Protein AF-A0A9D1HUZ3-F1 (afdb_monomer)

Radius of gyration: 14.24 Å; Cα contacts (8 Å, |Δi|>4): 263; chains: 1; bounding box: 38×31×37 Å

Structure (mmCIF, N/CA/C/O backbone):
data_AF-A0A9D1HUZ3-F1
#
_entry.id   AF-A0A9D1HUZ3-F1
#
loop_
_atom_site.group_PDB
_atom_site.id
_atom_site.type_symbol
_atom_site.label_atom_id
_atom_site.label_alt_id
_atom_site.label_comp_id
_atom_site.label_asym_id
_atom_site.label_entity_id
_atom_site.label_seq_id
_atom_site.pdbx_PDB_ins_code
_atom_site.Cartn_x
_atom_site.Cartn_y
_atom_site.Cartn_z
_atom_site.occupancy
_atom_site.B_iso_or_equiv
_atom_site.auth_seq_id
_atom_site.auth_comp_id
_atom_site.auth_asym_id
_atom_site.auth_atom_id
_atom_site.pdbx_PDB_model_num
ATOM 1 N N . MET A 1 1 ? -4.820 3.908 4.339 1.00 97.81 1 MET A N 1
ATOM 2 C CA . MET A 1 1 ? -3.603 4.276 3.585 1.00 97.81 1 MET A CA 1
ATOM 3 C C . MET A 1 1 ? -2.721 3.051 3.387 1.00 97.81 1 MET A C 1
ATOM 5 O O . MET A 1 1 ? -2.415 2.375 4.358 1.00 97.81 1 MET A O 1
ATOM 9 N N . PHE A 1 2 ? -2.305 2.769 2.152 1.00 98.69 2 PHE A N 1
ATOM 10 C CA . PHE A 1 2 ? -1.364 1.687 1.837 1.00 98.69 2 PHE A CA 1
ATOM 11 C C . PHE A 1 2 ? 0.078 2.194 1.833 1.00 98.69 2 PHE A C 1
ATOM 13 O O . PHE A 1 2 ? 0.368 3.243 1.262 1.00 98.69 2 PHE A O 1
ATOM 20 N N . VAL A 1 3 ? 1.010 1.452 2.421 1.00 98.56 3 VAL A N 1
ATOM 21 C CA . VAL A 1 3 ? 2.389 1.918 2.592 1.00 98.56 3 VAL A CA 1
ATOM 22 C C . VAL A 1 3 ? 3.374 0.832 2.177 1.00 98.56 3 VAL A C 1
ATOM 24 O O . VAL A 1 3 ? 3.267 -0.316 2.596 1.00 98.56 3 VAL A O 1
ATOM 27 N N . CYS A 1 4 ? 4.349 1.202 1.348 1.00 97.94 4 CYS A N 1
ATOM 28 C CA . CYS A 1 4 ? 5.507 0.358 1.059 1.00 97.94 4 CYS A CA 1
ATOM 29 C C . CYS A 1 4 ? 6.789 1.190 1.057 1.00 97.94 4 CYS A C 1
ATOM 31 O O . CYS A 1 4 ? 6.743 2.398 1.270 1.00 97.94 4 CYS A O 1
ATOM 33 N N . PHE A 1 5 ? 7.937 0.565 0.803 1.00 97.00 5 PHE A N 1
ATOM 34 C CA . PHE A 1 5 ? 9.218 1.271 0.814 1.00 97.00 5 PHE A CA 1
ATOM 35 C C . PHE A 1 5 ? 9.277 2.431 -0.198 1.00 97.00 5 PHE A C 1
ATOM 37 O O . PHE A 1 5 ? 9.568 3.570 0.169 1.00 97.00 5 PHE A O 1
ATOM 44 N N . GLY A 1 6 ? 8.973 2.136 -1.469 1.00 95.94 6 GLY A N 1
ATOM 45 C CA . GLY A 1 6 ? 9.195 3.049 -2.595 1.00 95.94 6 GLY A CA 1
ATOM 46 C C . GLY A 1 6 ? 7.989 3.860 -3.068 1.00 95.94 6 GLY A C 1
ATOM 47 O O . GLY A 1 6 ? 8.157 4.848 -3.769 1.00 95.94 6 GLY A O 1
ATOM 48 N N . ASN A 1 7 ? 6.768 3.426 -2.746 1.00 97.94 7 ASN A N 1
ATOM 49 C CA . ASN A 1 7 ? 5.518 3.963 -3.306 1.00 97.94 7 ASN A CA 1
ATOM 50 C C . ASN A 1 7 ? 5.470 4.061 -4.843 1.00 97.94 7 ASN A C 1
ATOM 52 O O . ASN A 1 7 ? 4.817 4.941 -5.405 1.00 97.94 7 ASN A O 1
ATOM 56 N N . ILE A 1 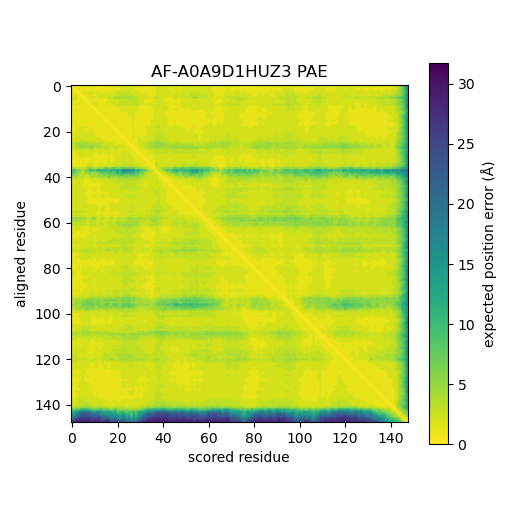8 ? 6.124 3.108 -5.512 1.00 97.12 8 ILE A N 1
ATOM 57 C CA . ILE A 1 8 ? 6.111 2.961 -6.976 1.00 97.12 8 ILE A CA 1
ATOM 58 C C . ILE A 1 8 ? 5.612 1.586 -7.442 1.00 97.12 8 ILE A C 1
ATOM 60 O O . ILE A 1 8 ? 5.084 1.493 -8.544 1.00 97.12 8 ILE A O 1
ATOM 64 N N . CYS A 1 9 ? 5.729 0.544 -6.606 1.00 97.00 9 CYS A N 1
ATOM 65 C CA . CYS A 1 9 ? 5.331 -0.826 -6.944 1.00 97.00 9 CYS A CA 1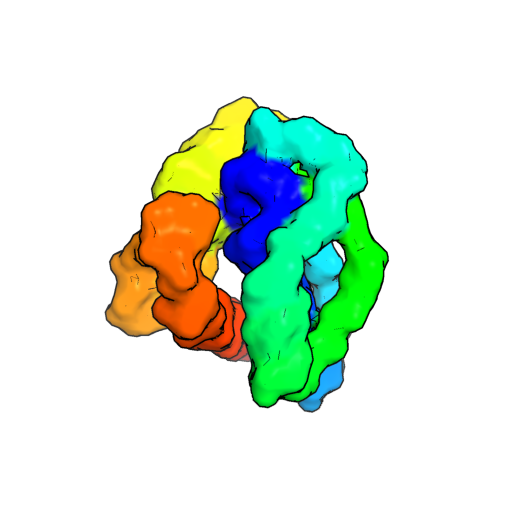
ATOM 66 C C . CYS A 1 9 ? 4.071 -1.270 -6.175 1.00 97.00 9 CYS A C 1
ATOM 68 O O . CYS A 1 9 ? 2.946 -1.095 -6.635 1.00 97.00 9 CYS A O 1
ATOM 70 N N . ARG A 1 10 ? 4.267 -1.800 -4.958 1.00 98.31 10 ARG A N 1
ATOM 71 C CA . ARG A 1 10 ? 3.227 -2.478 -4.164 1.00 98.31 10 ARG A CA 1
ATOM 72 C C . ARG A 1 10 ? 2.112 -1.558 -3.660 1.00 98.31 10 ARG A C 1
ATOM 74 O O . ARG A 1 10 ? 0.942 -1.839 -3.888 1.00 98.31 10 ARG A O 1
ATOM 81 N N . SER A 1 11 ? 2.444 -0.449 -2.990 1.00 98.12 11 SER A N 1
ATOM 82 C CA . SER A 1 11 ? 1.415 0.434 -2.415 1.00 98.12 11 SER A CA 1
ATOM 83 C C . SER A 1 11 ? 0.560 1.188 -3.439 1.00 98.12 11 SER A C 1
ATOM 85 O O . SER A 1 11 ? -0.643 1.280 -3.199 1.00 98.12 11 SER A O 1
ATOM 87 N N . PRO A 1 12 ? 1.081 1.629 -4.603 1.00 98.19 12 PRO A N 1
ATOM 88 C CA . PRO A 1 12 ? 0.229 2.116 -5.687 1.00 98.19 12 PRO A CA 1
ATOM 89 C C . PRO A 1 12 ? -0.670 1.027 -6.272 1.00 98.19 12 PRO A C 1
ATOM 91 O O . PRO A 1 12 ? -1.846 1.284 -6.501 1.00 98.19 12 PRO A O 1
ATOM 94 N N . MET A 1 13 ? -0.147 -0.191 -6.474 1.00 98.62 13 MET A N 1
ATOM 95 C CA . MET A 1 13 ? -0.954 -1.319 -6.951 1.00 98.62 13 MET A CA 1
ATOM 96 C C . MET A 1 13 ? -2.141 -1.571 -6.014 1.00 98.62 13 MET A C 1
ATOM 98 O O . MET A 1 13 ? -3.280 -1.607 -6.470 1.00 98.62 13 MET A O 1
ATOM 102 N N . ALA A 1 14 ? -1.889 -1.649 -4.704 1.00 98.69 14 ALA A N 1
ATOM 103 C CA . ALA A 1 14 ? -2.939 -1.819 -3.702 1.00 98.69 14 ALA A CA 1
ATOM 104 C C . ALA A 1 14 ? -3.932 -0.650 -3.675 1.00 98.69 14 ALA A C 1
ATOM 106 O O . ALA A 1 14 ? -5.133 -0.878 -3.571 1.00 98.69 14 ALA A O 1
ATOM 107 N N . GLU A 1 15 ? -3.466 0.595 -3.820 1.00 98.56 15 GLU A N 1
ATOM 108 C CA . GLU A 1 15 ? -4.351 1.760 -3.918 1.00 98.56 15 GLU A CA 1
ATOM 109 C C . GLU A 1 15 ? -5.333 1.631 -5.088 1.00 98.56 15 GLU A C 1
ATOM 111 O O . GLU A 1 15 ? -6.536 1.790 -4.880 1.00 98.56 15 GLU A O 1
ATOM 116 N N . PHE A 1 16 ? -4.847 1.344 -6.298 1.00 98.50 16 PHE A N 1
ATOM 117 C CA . PHE A 1 16 ? -5.705 1.258 -7.483 1.00 98.50 16 PHE A CA 1
ATOM 118 C C . PHE A 1 16 ? -6.668 0.072 -7.413 1.00 98.50 16 PHE A C 1
ATOM 120 O O . PHE A 1 16 ? -7.866 0.243 -7.645 1.00 98.50 16 PHE A O 1
ATOM 127 N N . VAL A 1 17 ? -6.166 -1.106 -7.031 1.00 98.62 17 VAL A N 1
ATOM 128 C CA . VAL A 1 17 ? -6.983 -2.317 -6.870 1.00 98.62 17 VAL A CA 1
ATOM 129 C C . VAL A 1 17 ? -8.086 -2.083 -5.842 1.00 98.62 17 VAL A C 1
ATOM 131 O O . VAL A 1 17 ? -9.261 -2.312 -6.127 1.00 98.62 17 VAL A O 1
ATOM 134 N N . PHE A 1 18 ? -7.737 -1.560 -4.665 1.00 98.50 18 PHE A N 1
ATOM 135 C CA . PHE A 1 18 ? -8.711 -1.337 -3.606 1.00 98.50 18 PHE A CA 1
ATOM 136 C C . PHE A 1 18 ? -9.734 -0.256 -3.976 1.00 98.50 18 PHE A C 1
ATOM 138 O O . PHE A 1 18 ? -10.919 -0.430 -3.700 1.00 98.50 18 PHE A O 1
ATOM 145 N N . LYS A 1 19 ? -9.313 0.836 -4.634 1.00 97.88 19 LYS A N 1
ATOM 146 C CA . LYS A 1 19 ? -10.231 1.879 -5.128 1.00 97.88 19 LYS A CA 1
ATOM 147 C C . LYS A 1 19 ? -11.276 1.308 -6.071 1.00 97.88 19 LYS A C 1
ATOM 149 O O . LYS A 1 19 ? -12.458 1.603 -5.913 1.00 97.88 19 LYS A O 1
ATOM 154 N N . GLU A 1 20 ? -10.857 0.484 -7.026 1.00 97.94 20 GLU A N 1
ATOM 155 C CA . GLU A 1 20 ? -11.789 -0.120 -7.975 1.00 97.94 20 GLU A CA 1
ATOM 156 C C . GLU A 1 20 ? -12.735 -1.112 -7.286 1.00 97.94 20 GLU A C 1
ATOM 158 O O . GLU A 1 20 ? -13.938 -1.094 -7.552 1.00 97.94 20 GLU A O 1
ATOM 163 N N . MET A 1 21 ? -12.234 -1.927 -6.352 1.00 97.88 21 MET A N 1
ATOM 164 C CA . MET A 1 21 ? -13.078 -2.837 -5.571 1.00 97.88 21 MET A CA 1
ATOM 165 C C . MET A 1 21 ? -14.107 -2.080 -4.717 1.00 97.88 21 MET A C 1
ATOM 167 O O . MET A 1 21 ? -15.294 -2.403 -4.763 1.00 97.88 21 MET A O 1
ATOM 171 N N . ALA A 1 22 ? -13.684 -1.044 -3.986 1.00 97.25 22 ALA A N 1
ATOM 172 C CA . ALA A 1 22 ? -14.569 -0.220 -3.164 1.00 97.25 22 ALA A CA 1
ATOM 173 C C . ALA A 1 22 ? -15.626 0.499 -4.017 1.00 97.25 22 ALA A C 1
ATOM 175 O O . ALA A 1 22 ? -16.808 0.486 -3.676 1.00 97.25 22 ALA A O 1
ATOM 176 N N . ARG A 1 23 ? -15.228 1.042 -5.179 1.00 96.44 23 ARG A N 1
ATOM 177 C CA . ARG A 1 23 ? -16.145 1.663 -6.144 1.00 96.44 23 ARG A CA 1
ATOM 178 C C . ARG A 1 23 ? -17.201 0.673 -6.637 1.00 96.44 23 ARG A C 1
ATOM 180 O O . ARG A 1 23 ? -18.380 1.016 -6.657 1.00 96.44 23 ARG A O 1
ATOM 187 N N . ARG A 1 24 ? -16.805 -0.547 -7.019 1.00 96.06 24 ARG A N 1
ATOM 188 C CA . ARG A 1 24 ? -17.738 -1.606 -7.457 1.00 96.06 24 ARG A CA 1
ATOM 189 C C . ARG A 1 24 ? -18.686 -2.049 -6.347 1.00 96.06 24 ARG A C 1
ATOM 191 O O . ARG A 1 24 ? -19.831 -2.372 -6.636 1.00 96.06 24 ARG A O 1
ATOM 198 N N . ALA A 1 25 ? -18.221 -2.043 -5.101 1.00 95.81 25 ALA A N 1
ATOM 199 C CA . ALA A 1 25 ? -19.036 -2.357 -3.932 1.00 95.81 25 ALA A CA 1
ATOM 200 C C . ALA A 1 25 ? -19.946 -1.195 -3.486 1.00 95.81 25 ALA A C 1
ATOM 202 O O . ALA A 1 25 ? -20.727 -1.369 -2.557 1.00 95.81 25 ALA A O 1
ATOM 203 N N . GLY A 1 26 ? -19.839 -0.009 -4.101 1.00 95.81 26 GLY A N 1
ATOM 204 C CA . GLY A 1 26 ? -20.562 1.186 -3.659 1.00 95.81 26 GLY A CA 1
ATOM 205 C C . GLY A 1 26 ? -20.129 1.686 -2.275 1.00 95.81 26 GLY A C 1
ATOM 206 O O . GLY A 1 26 ? -20.881 2.410 -1.629 1.00 95.81 26 GLY A O 1
ATOM 207 N N . ALA A 1 27 ? -18.936 1.302 -1.811 1.00 94.12 27 ALA A N 1
ATOM 208 C CA . ALA A 1 27 ? -18.423 1.646 -0.491 1.00 94.12 27 ALA A CA 1
ATOM 209 C C . ALA A 1 27 ? -17.634 2.971 -0.555 1.00 94.12 27 ALA A C 1
ATOM 211 O O . ALA A 1 27 ? -16.599 3.028 -1.231 1.00 94.12 27 ALA A O 1
ATOM 212 N N . PRO A 1 28 ? -18.069 4.041 0.140 1.00 93.69 28 PRO A N 1
ATOM 213 C CA . PRO A 1 28 ? -17.409 5.345 0.105 1.00 93.69 28 PRO A CA 1
ATOM 214 C C . PRO A 1 28 ? -16.152 5.354 0.992 1.00 93.69 28 PRO A C 1
ATOM 216 O O . PRO A 1 28 ? -16.136 5.935 2.073 1.00 93.69 28 PRO A O 1
ATOM 219 N N . ILE A 1 29 ? -15.086 4.687 0.543 1.00 95.81 29 ILE A N 1
ATOM 220 C CA . ILE A 1 29 ? -13.824 4.569 1.284 1.00 95.81 29 ILE A CA 1
ATOM 221 C C . ILE A 1 29 ? -12.759 5.466 0.649 1.00 95.81 29 ILE A C 1
ATOM 223 O O . ILE A 1 29 ? -12.449 5.347 -0.538 1.00 95.81 29 ILE A O 1
ATOM 227 N N . ALA A 1 30 ? -12.158 6.344 1.454 1.00 96.12 30 ALA A N 1
ATOM 228 C CA . ALA A 1 30 ? -11.019 7.154 1.040 1.00 96.12 30 ALA A CA 1
ATOM 229 C C . ALA A 1 30 ? -9.728 6.321 1.051 1.00 96.12 30 ALA A C 1
ATOM 231 O O . ALA A 1 30 ? -9.378 5.680 2.042 1.00 96.12 30 ALA A O 1
ATOM 232 N N . VAL A 1 31 ? -8.991 6.340 -0.062 1.00 97.25 31 VAL A N 1
ATOM 233 C CA . VAL A 1 31 ? -7.804 5.497 -0.253 1.00 97.25 31 VAL A CA 1
ATOM 234 C C . VAL A 1 31 ? -6.656 6.331 -0.809 1.00 97.25 31 VAL A C 1
ATOM 236 O O . VAL A 1 31 ? -6.819 7.081 -1.772 1.00 97.25 31 VAL A O 1
ATOM 239 N N . ALA A 1 32 ? -5.479 6.156 -0.221 1.00 97.81 32 ALA A N 1
ATOM 240 C CA . ALA A 1 32 ? -4.226 6.767 -0.644 1.00 97.81 32 ALA A CA 1
ATOM 241 C C . ALA A 1 32 ? -3.065 5.806 -0.368 1.00 97.81 32 ALA A C 1
ATOM 243 O O . ALA A 1 32 ? -3.204 4.881 0.444 1.00 97.81 32 ALA A O 1
ATOM 244 N N . SER A 1 33 ? -1.918 6.054 -1.000 1.00 98.12 33 SER A N 1
ATOM 245 C CA . SER A 1 33 ? -0.675 5.332 -0.735 1.00 98.12 33 SER A CA 1
ATOM 246 C C . SER A 1 33 ? 0.535 6.244 -0.542 1.00 98.12 33 SER A C 1
ATOM 248 O O . SER A 1 33 ? 0.580 7.336 -1.108 1.00 98.12 33 SER A O 1
ATOM 250 N N . ALA A 1 34 ? 1.514 5.776 0.238 1.00 98.31 34 ALA A N 1
ATOM 251 C CA . ALA A 1 34 ? 2.735 6.514 0.569 1.00 98.31 34 ALA A CA 1
ATOM 252 C C . ALA A 1 34 ? 3.980 5.606 0.686 1.00 98.31 34 ALA A C 1
ATOM 254 O O . ALA A 1 34 ? 3.881 4.370 0.691 1.00 98.31 34 ALA A O 1
ATOM 255 N N . ALA A 1 35 ? 5.156 6.239 0.723 1.00 97.75 35 ALA A N 1
ATOM 256 C CA . ALA A 1 35 ? 6.481 5.641 0.871 1.00 97.75 35 ALA A CA 1
ATOM 257 C C . ALA A 1 35 ? 7.002 5.819 2.297 1.00 97.75 35 ALA A C 1
ATOM 259 O O . ALA A 1 35 ? 6.763 6.852 2.918 1.00 97.75 35 ALA A O 1
ATOM 260 N N . THR A 1 36 ? 7.790 4.867 2.793 1.00 96.75 36 THR A N 1
ATOM 261 C CA . THR A 1 36 ? 8.475 5.030 4.085 1.00 96.75 36 THR A CA 1
ATOM 262 C C . THR A 1 36 ? 9.817 5.751 3.972 1.00 96.75 36 THR A C 1
ATOM 264 O O . THR A 1 36 ? 10.253 6.330 4.961 1.00 96.75 36 THR A O 1
ATOM 267 N N . ALA A 1 37 ? 10.514 5.679 2.827 1.00 88.94 37 ALA A N 1
ATOM 268 C CA . ALA A 1 37 ? 11.903 6.161 2.747 1.00 88.94 37 ALA A CA 1
ATOM 269 C C . ALA A 1 37 ? 12.430 6.520 1.337 1.00 88.94 37 ALA A C 1
ATOM 271 O O . ALA A 1 37 ? 13.636 6.686 1.171 1.00 88.94 37 ALA A O 1
ATOM 272 N N . CYS A 1 38 ? 11.581 6.614 0.310 1.00 84.69 38 CYS A N 1
ATOM 273 C CA . CYS A 1 38 ? 12.023 6.883 -1.067 1.00 84.69 38 CYS A CA 1
ATOM 274 C C . CYS A 1 38 ? 11.824 8.348 -1.482 1.00 84.69 38 CYS A C 1
ATOM 276 O O . CYS A 1 38 ? 11.047 9.078 -0.877 1.00 84.69 38 CYS A O 1
ATOM 278 N N . GLU A 1 39 ? 12.517 8.758 -2.543 1.00 86.00 39 GLU A N 1
ATOM 279 C CA . GLU A 1 39 ? 12.355 10.063 -3.182 1.00 86.00 39 GLU A CA 1
ATOM 280 C C . GLU A 1 39 ? 10.900 10.280 -3.636 1.00 86.00 39 GLU A C 1
ATOM 282 O O . GLU A 1 39 ? 10.292 9.415 -4.283 1.00 86.00 39 GLU A O 1
ATOM 287 N N . GLU A 1 40 ? 10.335 11.441 -3.296 1.00 91.88 40 GLU A N 1
ATOM 288 C CA . GLU A 1 40 ? 9.027 11.864 -3.798 1.00 91.88 40 GLU A CA 1
ATOM 289 C C . GLU A 1 40 ? 9.101 12.193 -5.296 1.00 91.88 40 GLU A C 1
ATOM 291 O O . GLU A 1 40 ? 10.153 12.503 -5.848 1.00 91.88 40 GLU A O 1
ATOM 296 N N . GLY A 1 41 ? 7.961 12.165 -5.979 1.00 93.81 41 GLY A N 1
ATOM 297 C CA . GLY A 1 41 ? 7.882 12.636 -7.359 1.00 93.81 41 GLY A CA 1
ATOM 298 C C . GLY A 1 41 ? 8.064 11.560 -8.434 1.00 93.81 41 GLY A C 1
ATOM 299 O O . GLY A 1 41 ? 7.841 11.852 -9.612 1.00 93.81 41 GLY A O 1
ATOM 300 N N . ARG A 1 42 ? 8.409 10.323 -8.060 1.00 95.44 42 ARG A N 1
ATOM 301 C CA . ARG A 1 42 ? 8.636 9.217 -8.999 1.00 95.44 42 ARG A CA 1
ATOM 302 C C . ARG A 1 42 ? 7.316 8.644 -9.519 1.00 95.44 42 ARG A C 1
ATOM 304 O O . ARG A 1 42 ? 6.384 8.481 -8.731 1.00 95.44 42 ARG A O 1
ATOM 311 N N . PRO A 1 43 ? 7.204 8.325 -10.818 1.00 96.12 43 PRO A N 1
ATOM 312 C CA . PRO A 1 43 ? 6.002 7.696 -11.348 1.00 96.12 43 PRO A CA 1
ATOM 313 C C . PRO A 1 43 ? 5.842 6.265 -10.816 1.00 96.12 43 PRO A C 1
ATOM 315 O O . PRO A 1 43 ? 6.788 5.649 -10.323 1.00 96.12 43 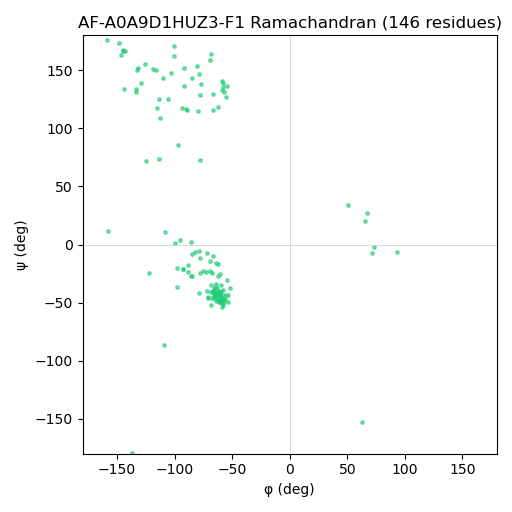PRO A O 1
ATOM 318 N N . VAL A 1 44 ? 4.633 5.724 -10.957 1.00 96.88 44 VAL A N 1
ATOM 319 C CA . VAL A 1 44 ? 4.366 4.294 -10.742 1.00 96.88 44 VAL A CA 1
ATOM 320 C C . VAL A 1 44 ? 5.234 3.468 -11.691 1.00 96.88 44 VAL A C 1
ATOM 322 O O . VAL A 1 44 ? 5.434 3.847 -12.846 1.00 96.88 44 VAL A O 1
ATOM 325 N N . HIS A 1 45 ? 5.758 2.345 -11.199 1.00 96.56 45 HIS A N 1
ATOM 326 C CA . HIS A 1 45 ? 6.604 1.462 -11.989 1.00 96.56 45 HIS A CA 1
ATOM 327 C C . HIS A 1 45 ? 5.843 0.971 -13.238 1.00 96.56 45 HIS A C 1
ATOM 329 O O . HIS A 1 45 ? 4.704 0.517 -13.095 1.00 96.56 45 HIS A O 1
ATOM 335 N N . PRO A 1 46 ? 6.437 1.005 -14.447 1.00 96.44 46 PRO A N 1
ATOM 336 C CA . PRO A 1 46 ? 5.735 0.666 -15.688 1.00 96.44 46 PRO A CA 1
ATOM 337 C C . PRO A 1 46 ? 5.044 -0.702 -15.661 1.00 96.44 46 PRO A C 1
ATOM 339 O O . PRO A 1 46 ? 3.876 -0.792 -16.024 1.00 96.44 46 PRO A O 1
ATOM 342 N N . ALA A 1 47 ? 5.717 -1.727 -15.126 1.00 97.06 47 ALA A N 1
ATOM 343 C CA . ALA A 1 47 ? 5.151 -3.074 -15.006 1.00 97.06 47 ALA A CA 1
ATOM 344 C C . ALA A 1 47 ? 3.907 -3.144 -14.096 1.00 97.06 47 ALA A C 1
ATOM 346 O O . ALA A 1 47 ? 3.039 -3.981 -14.307 1.00 97.06 47 ALA A O 1
ATOM 347 N N . VAL A 1 48 ? 3.764 -2.241 -13.115 1.00 97.06 48 VAL A N 1
ATOM 348 C CA . VAL A 1 48 ? 2.523 -2.151 -12.327 1.00 97.06 48 VAL A CA 1
ATOM 349 C C . VAL A 1 48 ? 1.396 -1.577 -13.170 1.00 97.06 48 VAL A C 1
ATOM 351 O O . VAL A 1 48 ? 0.292 -2.105 -13.146 1.00 97.06 48 VAL A O 1
ATOM 354 N N . THR A 1 49 ? 1.661 -0.510 -13.923 1.00 96.50 49 THR A N 1
ATOM 355 C CA . THR A 1 49 ? 0.659 0.092 -14.813 1.00 96.50 49 THR A CA 1
ATOM 356 C C . THR A 1 49 ? 0.207 -0.897 -15.885 1.00 96.50 49 THR A C 1
ATOM 358 O O . THR A 1 49 ? -0.984 -0.990 -16.172 1.00 96.50 49 THR A O 1
ATOM 361 N N . GLU A 1 50 ? 1.142 -1.662 -16.448 1.00 97.31 50 GLU A N 1
ATOM 362 C CA . GLU A 1 50 ? 0.845 -2.738 -17.391 1.00 97.31 50 GLU A CA 1
ATOM 363 C C . GLU A 1 50 ? -0.012 -3.824 -16.746 1.00 97.31 50 GLU A C 1
ATOM 365 O O . GLU A 1 50 ? -1.087 -4.124 -17.265 1.00 97.31 50 GLU A O 1
ATOM 370 N N . LYS A 1 51 ? 0.384 -4.310 -15.564 1.00 98.06 51 LYS A N 1
ATOM 371 C CA . LYS A 1 51 ? -0.376 -5.339 -14.857 1.00 98.06 51 LYS A CA 1
ATOM 372 C C . LYS A 1 51 ? -1.797 -4.892 -14.510 1.00 98.06 51 LYS A C 1
ATOM 374 O O . LYS A 1 51 ? -2.751 -5.634 -14.703 1.00 98.06 51 LYS A O 1
ATOM 379 N N . LEU A 1 52 ? -1.970 -3.657 -14.038 1.00 97.94 52 LEU A N 1
ATOM 380 C CA . LEU A 1 52 ? -3.296 -3.103 -13.740 1.00 97.94 52 LEU A CA 1
ATOM 381 C C . LEU A 1 52 ? -4.165 -2.990 -14.999 1.00 97.94 52 LEU A C 1
ATOM 383 O O . LEU A 1 52 ? -5.364 -3.256 -14.941 1.00 97.94 52 LEU A O 1
ATOM 387 N N . ARG A 1 53 ? -3.564 -2.636 -16.142 1.00 97.56 53 ARG A N 1
ATOM 388 C CA . ARG A 1 53 ? -4.259 -2.570 -17.433 1.00 97.56 53 ARG A CA 1
ATOM 389 C C . ARG A 1 53 ? -4.739 -3.949 -17.887 1.00 97.56 53 ARG A C 1
ATOM 391 O O . ARG A 1 53 ? -5.871 -4.047 -18.351 1.00 97.56 53 ARG A O 1
ATOM 398 N N . GLU A 1 54 ? -3.909 -4.983 -17.761 1.00 97.81 54 GLU A N 1
ATOM 399 C CA . GLU A 1 54 ? -4.281 -6.372 -18.084 1.00 97.81 54 GLU A CA 1
ATOM 400 C C . GLU A 1 54 ? -5.491 -6.844 -17.275 1.00 97.81 54 GLU A C 1
ATOM 402 O O . GLU A 1 54 ? -6.392 -7.488 -17.804 1.00 97.81 54 GLU A O 1
ATOM 407 N N . GLU A 1 55 ? -5.537 -6.456 -16.006 1.00 97.94 55 GLU A N 1
ATOM 408 C CA . GLU A 1 55 ? -6.577 -6.850 -15.056 1.00 97.94 55 GLU A CA 1
ATOM 409 C C . GLU A 1 55 ? -7.822 -5.942 -15.110 1.00 97.94 55 GLU A C 1
ATOM 411 O O . GLU A 1 55 ? -8.771 -6.108 -14.339 1.00 97.94 55 GLU A O 1
ATOM 416 N N . GLY A 1 56 ? -7.837 -4.954 -16.012 1.00 97.00 56 GLY A N 1
ATOM 417 C CA . GLY A 1 56 ? -8.950 -4.018 -16.171 1.00 97.00 56 GLY A CA 1
ATOM 418 C C . GLY A 1 56 ? -9.153 -3.086 -14.972 1.00 97.00 56 GLY A C 1
ATOM 419 O O . GLY A 1 56 ? -10.277 -2.641 -14.725 1.00 97.00 56 GLY A O 1
ATOM 420 N N . VAL A 1 57 ? -8.090 -2.794 -14.217 1.00 98.00 57 VAL A N 1
ATOM 421 C CA . VAL A 1 57 ? -8.096 -1.848 -13.096 1.00 98.00 57 VAL A CA 1
ATOM 422 C C . VAL A 1 57 ? -7.666 -0.466 -13.602 1.00 98.00 57 VAL A C 1
ATOM 424 O O . VAL A 1 57 ? -6.528 -0.305 -14.052 1.00 98.00 57 VAL A O 1
ATOM 427 N N . PRO A 1 58 ? -8.533 0.562 -13.524 1.00 95.50 58 PRO A N 1
ATOM 428 C CA . PRO A 1 58 ? -8.168 1.909 -13.942 1.00 95.50 58 PRO A CA 1
ATOM 429 C C . PRO A 1 58 ? -7.014 2.464 -13.098 1.00 95.50 58 PRO A C 1
ATOM 431 O O . PRO A 1 58 ? -7.145 2.663 -11.889 1.00 95.50 58 PRO A O 1
ATOM 434 N N . ALA A 1 59 ? -5.894 2.758 -13.753 1.00 93.62 59 ALA A N 1
ATOM 435 C CA . ALA A 1 59 ? -4.766 3.466 -13.166 1.00 93.62 59 ALA A CA 1
ATO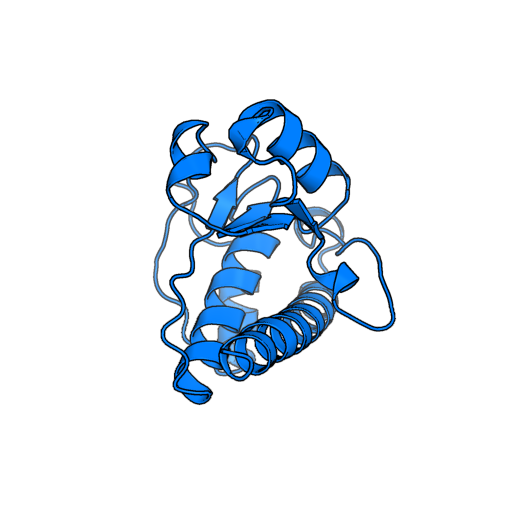M 436 C C . ALA A 1 59 ? -4.664 4.864 -13.780 1.00 93.62 59 ALA A C 1
ATOM 438 O O . ALA A 1 59 ? -4.898 5.056 -14.973 1.00 93.62 59 ALA A O 1
ATOM 439 N N . TYR A 1 60 ? -4.294 5.847 -12.966 1.00 92.19 60 TYR A N 1
ATOM 440 C CA . TYR A 1 60 ? -4.070 7.220 -13.412 1.00 92.19 60 TYR A CA 1
ATOM 441 C C . TYR A 1 60 ? -2.676 7.696 -12.990 1.00 92.19 60 TYR A C 1
ATOM 443 O O . TYR A 1 60 ? -2.115 7.176 -12.017 1.00 92.19 60 TYR A O 1
ATOM 451 N N . PRO A 1 61 ? -2.092 8.681 -13.700 1.00 92.38 61 PRO A N 1
ATOM 452 C CA . PRO A 1 61 ? -0.788 9.217 -13.343 1.00 92.38 61 PRO A CA 1
ATOM 453 C C . PRO A 1 61 ? -0.769 9.720 -11.898 1.00 92.38 61 PRO A C 1
ATOM 455 O O . PRO A 1 61 ? -1.590 10.539 -11.490 1.00 92.38 61 PRO A O 1
ATOM 458 N N . ARG A 1 62 ? 0.204 9.238 -11.128 1.00 94.25 62 ARG A N 1
ATOM 459 C CA . ARG A 1 62 ? 0.502 9.705 -9.773 1.00 94.25 62 ARG A CA 1
ATOM 460 C C . ARG A 1 62 ? 2.004 9.702 -9.549 1.00 94.25 62 ARG A C 1
ATOM 462 O O . ARG A 1 62 ? 2.753 9.089 -10.313 1.00 94.25 62 ARG A O 1
ATOM 469 N N . LYS A 1 63 ? 2.422 10.362 -8.477 1.00 96.31 63 LYS A N 1
ATOM 470 C CA . LYS A 1 63 ? 3.815 10.424 -8.046 1.00 96.31 63 LYS A CA 1
ATOM 471 C C . LYS A 1 63 ? 3.972 9.817 -6.656 1.00 96.31 63 LYS A C 1
ATOM 473 O O . LYS A 1 63 ? 3.027 9.852 -5.868 1.00 96.31 63 LYS A O 1
ATOM 478 N N . SER A 1 64 ? 5.147 9.264 -6.371 1.00 97.06 64 SER A N 1
ATOM 479 C CA . SER A 1 64 ? 5.512 8.821 -5.030 1.00 97.06 64 SER A CA 1
ATOM 480 C C . SER A 1 64 ? 5.423 9.992 -4.051 1.00 97.06 64 SER A C 1
ATOM 482 O O . SER A 1 64 ? 5.808 11.118 -4.376 1.00 97.06 64 SER A O 1
ATOM 484 N N . VAL A 1 65 ? 4.904 9.721 -2.858 1.00 97.50 65 VAL A N 1
ATOM 485 C CA . VAL A 1 65 ? 4.834 10.672 -1.740 1.00 97.50 65 VAL A CA 1
ATOM 486 C C . VAL A 1 65 ? 5.325 9.987 -0.475 1.00 97.50 65 VAL A C 1
ATOM 488 O O . VAL A 1 65 ? 5.170 8.772 -0.341 1.00 97.50 65 VAL A O 1
ATOM 491 N N . LEU A 1 66 ? 5.909 10.738 0.452 1.00 97.94 66 LEU A N 1
ATOM 492 C CA . LEU A 1 66 ? 6.365 10.207 1.732 1.00 97.94 66 LEU A CA 1
ATOM 493 C C . LEU A 1 66 ? 5.233 10.179 2.755 1.00 97.94 66 LEU A C 1
ATOM 495 O O . LEU A 1 66 ? 4.411 11.091 2.819 1.00 97.94 66 LEU A O 1
ATOM 499 N N . LEU A 1 67 ? 5.234 9.135 3.581 1.00 98.00 67 LEU A N 1
ATOM 500 C CA . LEU A 1 67 ? 4.413 9.062 4.779 1.00 98.00 67 LEU A CA 1
ATOM 501 C C . LEU A 1 67 ? 4.897 10.120 5.772 1.00 98.00 67 LEU A C 1
ATOM 503 O O . LEU A 1 67 ? 6.091 10.192 6.073 1.00 98.00 67 LEU A O 1
ATOM 507 N N . ARG A 1 68 ? 3.976 10.931 6.290 1.00 96.69 68 ARG A N 1
ATOM 508 C CA . ARG A 1 68 ? 4.285 12.010 7.234 1.00 96.69 68 ARG A CA 1
ATOM 509 C C . ARG A 1 68 ? 3.626 11.734 8.584 1.00 96.69 68 ARG A C 1
ATOM 511 O O . ARG A 1 68 ? 2.532 11.178 8.605 1.00 96.69 68 ARG A O 1
ATOM 518 N N . PRO A 1 69 ? 4.213 12.187 9.709 1.00 96.12 69 PRO A N 1
ATOM 519 C CA . PRO A 1 69 ? 3.579 12.069 11.025 1.00 96.12 69 PRO A CA 1
ATOM 520 C C . PRO A 1 69 ? 2.144 12.618 11.052 1.00 96.12 69 PRO A C 1
ATOM 522 O O . PRO A 1 69 ? 1.255 12.003 11.630 1.00 96.12 69 PRO A O 1
ATOM 525 N N . SER A 1 70 ? 1.888 13.718 10.330 1.00 95.38 70 SER A N 1
ATOM 526 C CA . SER A 1 70 ? 0.553 14.325 10.217 1.00 95.38 70 SER A CA 1
ATOM 527 C C . SER A 1 70 ? -0.480 13.468 9.482 1.00 95.38 70 SER A C 1
ATOM 529 O O . SER A 1 70 ? -1.659 13.806 9.490 1.00 95.38 70 SER A O 1
ATOM 531 N N . ASP A 1 71 ? -0.084 12.373 8.830 1.00 96.81 71 ASP A N 1
ATOM 532 C CA . ASP A 1 71 ? -1.038 11.443 8.232 1.00 96.81 71 ASP A CA 1
ATOM 533 C C . ASP A 1 71 ? -1.728 10.573 9.287 1.00 96.81 71 ASP A C 1
ATOM 535 O O . ASP A 1 71 ? -2.848 10.137 9.033 1.00 96.81 71 ASP A O 1
ATOM 539 N N . ALA A 1 72 ? -1.131 10.381 10.475 1.00 95.81 72 ALA A N 1
ATOM 540 C CA . ALA A 1 72 ? -1.696 9.582 11.574 1.00 95.81 72 ALA A CA 1
ATOM 541 C C . ALA A 1 72 ? -3.113 10.023 11.991 1.00 95.81 72 ALA A C 1
ATOM 543 O O . ALA A 1 72 ? -3.929 9.201 12.416 1.00 95.81 72 ALA A O 1
ATOM 544 N N . GLU A 1 73 ? -3.404 11.315 11.839 1.00 93.94 73 GLU A N 1
ATOM 545 C CA . GLU A 1 73 ? -4.697 11.931 12.153 1.00 93.94 73 GLU A CA 1
ATOM 546 C C . GLU A 1 73 ? -5.685 11.888 10.976 1.00 93.94 73 GLU A C 1
ATOM 548 O O . GLU A 1 73 ? -6.884 12.050 11.173 1.00 93.94 73 GLU A O 1
ATOM 553 N N . LYS A 1 74 ? -5.202 11.665 9.746 1.00 95.81 74 LYS A N 1
ATOM 554 C CA . LYS A 1 74 ? -6.015 11.724 8.517 1.00 95.81 74 LYS A CA 1
ATOM 555 C C . LYS A 1 74 ? -6.594 10.379 8.096 1.00 95.81 74 LYS A C 1
ATOM 557 O O . LYS A 1 74 ? -7.514 10.353 7.284 1.00 95.81 74 LYS A O 1
ATOM 562 N N . TYR A 1 75 ? -6.009 9.276 8.559 1.00 97.00 75 TYR A N 1
ATOM 563 C CA . TYR A 1 75 ? -6.388 7.932 8.133 1.00 97.00 75 TYR A CA 1
ATOM 564 C C . TYR A 1 75 ? -6.643 7.021 9.330 1.00 97.00 75 TYR A C 1
ATOM 566 O O . TYR A 1 75 ? -5.874 6.994 10.291 1.00 97.00 75 TYR A O 1
ATOM 574 N N . ASP A 1 76 ? -7.690 6.208 9.216 1.00 96.12 76 ASP A N 1
ATOM 575 C CA . ASP A 1 76 ? -8.092 5.256 10.258 1.00 96.12 76 ASP A CA 1
ATOM 576 C C . ASP A 1 76 ? -7.220 3.996 10.277 1.00 96.12 76 ASP A C 1
ATOM 578 O O . ASP A 1 76 ? -7.098 3.328 11.300 1.00 96.12 76 ASP A O 1
ATOM 582 N N . LEU A 1 77 ? -6.609 3.664 9.134 1.00 97.62 77 LEU A N 1
ATOM 583 C CA . LEU A 1 77 ? -5.859 2.427 8.941 1.00 97.62 77 LEU A CA 1
ATOM 584 C C . LEU A 1 77 ? -4.633 2.643 8.049 1.00 97.62 77 LEU A C 1
ATOM 586 O O . LEU A 1 77 ? -4.730 3.218 6.958 1.00 97.62 77 LEU A O 1
ATOM 590 N N . 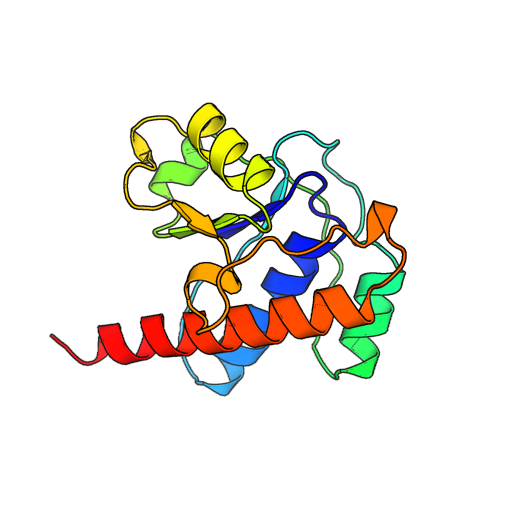PHE A 1 78 ? -3.497 2.102 8.475 1.00 98.44 78 PHE A N 1
ATOM 591 C CA . PHE A 1 78 ? -2.233 2.045 7.751 1.00 98.44 78 PHE A CA 1
ATOM 592 C C . PHE A 1 78 ? -1.883 0.591 7.460 1.00 98.44 78 PHE A C 1
ATOM 594 O O . PHE A 1 78 ? -1.679 -0.217 8.365 1.00 98.44 78 PHE A O 1
ATOM 601 N N . VAL A 1 79 ? -1.805 0.263 6.177 1.00 98.56 79 VAL A N 1
ATOM 602 C CA . VAL A 1 79 ? -1.620 -1.108 5.710 1.00 98.56 79 VAL A CA 1
ATOM 603 C C . VAL A 1 79 ? -0.246 -1.233 5.061 1.00 98.56 79 VAL A C 1
ATOM 605 O O . VAL A 1 79 ? -0.013 -0.681 3.982 1.00 98.56 79 VAL A O 1
ATOM 608 N N . GLY A 1 80 ? 0.669 -1.930 5.733 1.00 98.25 80 GLY A N 1
ATOM 609 C CA . GLY A 1 80 ? 1.993 -2.277 5.219 1.00 98.25 80 GLY A CA 1
ATOM 610 C C . GLY A 1 80 ? 1.950 -3.487 4.281 1.00 98.25 80 GLY A C 1
ATOM 611 O O . GLY A 1 80 ? 1.066 -4.336 4.391 1.00 98.25 80 GLY A O 1
ATOM 612 N N . MET A 1 81 ? 2.911 -3.580 3.360 1.00 98.25 81 MET A N 1
ATOM 613 C CA . MET A 1 81 ? 3.018 -4.731 2.447 1.00 98.25 81 MET A CA 1
ATOM 614 C C . MET A 1 81 ? 3.862 -5.866 3.025 1.00 98.25 81 MET A C 1
ATOM 616 O O . MET A 1 81 ? 3.704 -7.014 2.631 1.00 98.25 81 MET A O 1
ATOM 620 N N . ASP A 1 82 ? 4.744 -5.544 3.962 1.00 98.06 82 ASP A N 1
ATOM 621 C CA . ASP A 1 82 ? 5.612 -6.475 4.671 1.00 98.06 82 ASP A CA 1
ATOM 622 C C . ASP A 1 82 ? 5.870 -5.969 6.103 1.00 98.06 82 ASP A C 1
ATOM 624 O O . ASP A 1 82 ? 5.498 -4.842 6.465 1.00 98.06 82 ASP A O 1
ATOM 628 N N . GLU A 1 83 ? 6.531 -6.783 6.924 1.00 97.19 83 GLU A N 1
ATOM 629 C CA . GLU A 1 83 ? 6.862 -6.413 8.303 1.00 97.19 83 GLU A CA 1
ATOM 630 C C . GLU A 1 83 ? 7.891 -5.268 8.395 1.00 97.19 83 GLU A C 1
ATOM 632 O O . GLU A 1 83 ? 7.946 -4.520 9.373 1.00 97.19 83 GLU A O 1
ATOM 637 N N . TYR A 1 84 ? 8.718 -5.065 7.366 1.00 97.19 84 TYR A N 1
ATOM 638 C CA . TYR A 1 84 ? 9.606 -3.903 7.332 1.00 97.19 84 TYR A CA 1
ATOM 639 C C . TYR A 1 84 ? 8.798 -2.602 7.222 1.00 97.19 84 TYR A C 1
ATOM 641 O O . TYR A 1 84 ? 9.102 -1.619 7.903 1.00 97.19 84 TYR A O 1
ATOM 649 N N . ASN A 1 85 ? 7.737 -2.597 6.415 1.00 97.69 85 ASN A N 1
ATOM 650 C CA . ASN A 1 85 ? 6.842 -1.464 6.244 1.00 97.69 85 ASN A CA 1
ATOM 651 C C . ASN A 1 85 ? 6.083 -1.182 7.539 1.00 97.69 85 ASN A C 1
ATOM 653 O O . ASN A 1 85 ? 6.061 -0.031 7.958 1.00 97.69 85 ASN A O 1
ATOM 657 N N . THR A 1 86 ? 5.521 -2.190 8.213 1.00 97.44 86 THR A N 1
ATOM 658 C CA . THR A 1 86 ? 4.793 -1.974 9.480 1.00 97.44 86 THR A CA 1
ATOM 659 C C . THR A 1 86 ? 5.696 -1.378 10.558 1.00 97.44 86 THR A C 1
ATOM 661 O O . THR A 1 86 ? 5.315 -0.402 11.207 1.00 97.44 86 THR A O 1
ATOM 664 N N . ARG A 1 87 ? 6.932 -1.875 10.706 1.00 97.12 87 ARG A N 1
ATOM 665 C CA . ARG A 1 87 ? 7.924 -1.281 11.620 1.00 97.12 87 ARG A CA 1
ATOM 666 C C . ARG A 1 87 ? 8.286 0.153 11.242 1.00 97.12 87 ARG A C 1
ATOM 668 O O . ARG A 1 87 ? 8.388 1.007 12.121 1.00 97.12 87 ARG A O 1
ATOM 675 N N . ALA A 1 88 ? 8.468 0.436 9.954 1.00 97.50 88 ALA A N 1
ATOM 676 C CA . ALA A 1 88 ? 8.772 1.785 9.489 1.00 97.50 88 ALA A CA 1
ATOM 677 C C . ALA A 1 88 ? 7.599 2.754 9.719 1.00 97.50 88 ALA A C 1
ATOM 679 O O . ALA A 1 88 ? 7.825 3.867 10.184 1.00 97.50 88 ALA A O 1
ATOM 680 N N . ILE A 1 89 ? 6.355 2.322 9.485 1.00 97.75 89 ILE A N 1
ATOM 681 C CA . ILE A 1 89 ? 5.147 3.103 9.791 1.00 97.75 89 ILE A CA 1
ATOM 682 C C . ILE A 1 89 ? 5.102 3.435 11.286 1.00 97.75 89 ILE A C 1
ATOM 684 O O . ILE A 1 89 ? 4.955 4.605 11.629 1.00 97.75 89 ILE A O 1
ATOM 688 N N . ARG A 1 90 ? 5.308 2.445 12.172 1.00 96.81 90 ARG A N 1
ATOM 689 C CA . ARG A 1 90 ? 5.362 2.666 13.633 1.00 96.81 90 ARG A CA 1
ATOM 690 C C . ARG A 1 90 ? 6.413 3.709 14.009 1.00 96.81 90 ARG A C 1
ATOM 692 O O . ARG A 1 90 ? 6.142 4.595 14.808 1.00 96.81 90 ARG A O 1
ATOM 699 N N . ARG A 1 91 ? 7.600 3.641 13.400 1.00 96.75 91 ARG A N 1
ATOM 700 C CA . ARG A 1 91 ? 8.681 4.607 13.644 1.00 96.75 91 ARG A CA 1
ATOM 701 C C . ARG A 1 91 ? 8.338 6.024 13.170 1.00 96.75 91 ARG A C 1
ATOM 703 O O . ARG A 1 91 ? 8.749 6.977 13.820 1.00 96.75 91 ARG A O 1
ATOM 710 N N . ILE A 1 92 ? 7.656 6.165 12.033 1.00 96.75 92 ILE A N 1
ATOM 711 C CA . ILE A 1 92 ? 7.338 7.473 11.436 1.00 96.75 92 ILE A CA 1
ATOM 712 C C . ILE A 1 92 ? 6.147 8.130 12.140 1.00 96.75 92 ILE A C 1
ATOM 714 O O . ILE A 1 92 ? 6.169 9.335 12.369 1.00 96.75 92 ILE A O 1
ATOM 718 N N . LEU A 1 93 ? 5.109 7.355 12.464 1.00 96.88 93 LEU A N 1
ATOM 719 C CA . LEU A 1 93 ? 3.856 7.877 13.015 1.00 96.88 93 LEU A CA 1
ATOM 720 C C . LEU A 1 93 ? 3.821 7.897 14.549 1.00 96.88 93 LEU A C 1
ATOM 722 O O . LEU A 1 93 ? 3.044 8.653 15.126 1.00 96.88 93 LEU A O 1
ATOM 726 N N . GLY A 1 94 ? 4.655 7.090 15.211 1.00 93.88 94 GLY A N 1
ATOM 727 C CA . GLY A 1 94 ? 4.680 6.985 16.668 1.00 93.88 94 GLY A CA 1
ATOM 728 C C . GLY A 1 94 ? 3.369 6.450 17.254 1.00 93.88 94 GLY A C 1
ATOM 729 O O . GLY A 1 94 ? 2.621 5.721 16.599 1.00 93.88 94 GLY A O 1
ATOM 730 N N . GLU A 1 95 ? 3.093 6.830 18.502 1.00 92.19 95 GLU A N 1
ATOM 731 C CA . GLU A 1 95 ? 1.922 6.385 19.277 1.00 92.19 95 GLU A CA 1
ATOM 732 C C . GLU A 1 95 ? 0.584 6.776 18.627 1.00 92.19 95 GLU A C 1
ATOM 734 O O . GLU A 1 95 ? -0.409 6.070 18.771 1.00 92.19 95 GLU A O 1
ATOM 739 N N . ALA A 1 96 ? 0.551 7.838 17.814 1.00 89.56 96 ALA A N 1
ATOM 740 C CA . ALA A 1 96 ? -0.663 8.298 17.130 1.00 89.56 96 ALA A CA 1
ATOM 741 C C . ALA A 1 96 ? -1.253 7.273 16.133 1.00 89.56 96 ALA A C 1
ATOM 743 O O . ALA A 1 96 ? -2.411 7.396 15.713 1.00 89.56 96 ALA A O 1
ATOM 744 N N . ALA A 1 97 ? -0.468 6.265 15.741 1.00 88.81 97 ALA A N 1
ATOM 745 C CA . ALA A 1 97 ? -0.897 5.167 14.880 1.00 88.81 97 ALA A CA 1
ATOM 746 C C . ALA A 1 97 ? -1.032 3.822 15.616 1.00 88.81 97 ALA A C 1
ATOM 748 O O . ALA A 1 97 ? -1.196 2.783 14.968 1.00 88.81 97 ALA A O 1
ATOM 749 N N . GLU A 1 98 ? -0.974 3.809 16.949 1.00 89.94 98 GLU A N 1
ATOM 750 C CA . GLU A 1 98 ? -1.197 2.596 17.732 1.00 89.94 98 GLU A CA 1
ATOM 751 C C . GLU A 1 98 ? -2.586 2.004 17.437 1.00 89.9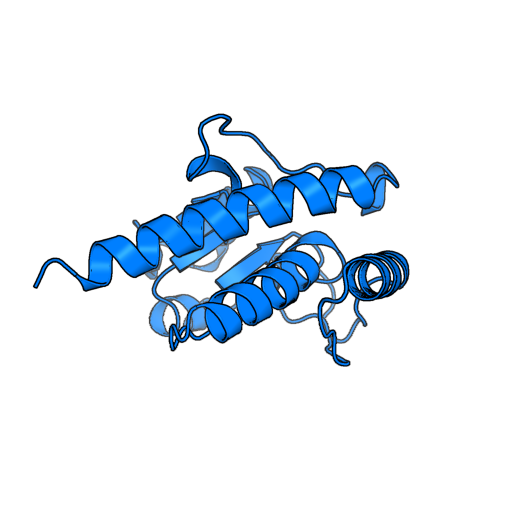4 98 GLU A C 1
ATOM 753 O O . GLU A 1 98 ? -3.575 2.716 17.272 1.00 89.94 98 GLU A O 1
ATOM 758 N N . GLY A 1 99 ? -2.648 0.683 17.248 1.00 93.81 99 GLY A N 1
ATOM 759 C CA . GLY A 1 99 ? -3.869 -0.020 16.835 1.00 93.81 99 GLY A CA 1
ATOM 760 C C . GLY A 1 99 ? -4.311 0.198 15.378 1.00 93.81 99 GLY A C 1
ATOM 761 O O . GLY A 1 99 ? -5.201 -0.510 14.915 1.00 93.81 99 GLY A O 1
ATOM 762 N N . LYS A 1 100 ? -3.681 1.108 14.620 1.00 96.12 100 LYS A N 1
ATOM 763 C CA . LYS A 1 100 ? -4.046 1.420 13.223 1.00 96.12 100 LYS A CA 1
ATOM 764 C C . LYS A 1 100 ? -3.160 0.735 12.180 1.00 96.12 100 LYS A C 1
ATOM 766 O O . LYS A 1 100 ? -3.328 0.989 10.991 1.00 96.12 100 LYS A O 1
ATOM 771 N N . ILE A 1 101 ? -2.184 -0.081 12.584 1.00 97.69 101 ILE A N 1
ATOM 772 C CA . ILE A 1 101 ? -1.149 -0.625 11.687 1.00 97.69 101 ILE A CA 1
ATOM 773 C C . ILE A 1 101 ? -1.306 -2.139 11.541 1.00 97.69 101 ILE A C 1
ATOM 775 O O . ILE A 1 101 ? -1.265 -2.864 12.531 1.00 97.69 101 ILE A O 1
ATOM 779 N N . CYS A 1 102 ? -1.407 -2.612 10.301 1.00 97.50 102 CYS A N 1
ATOM 780 C CA . CYS A 1 102 ? -1.526 -4.032 9.946 1.00 97.50 102 CYS A CA 1
ATOM 781 C C . CYS A 1 102 ? -0.788 -4.332 8.632 1.00 97.50 102 CYS A C 1
ATOM 783 O O . CYS A 1 102 ? -0.436 -3.401 7.898 1.00 97.50 102 CYS A O 1
ATOM 785 N N . ARG A 1 103 ? -0.557 -5.611 8.308 1.00 98.19 103 ARG A N 1
ATOM 786 C CA . ARG A 1 103 ? -0.152 -6.015 6.952 1.00 98.19 103 ARG A CA 1
ATOM 787 C C . ARG A 1 103 ? -1.372 -6.353 6.109 1.00 98.19 103 ARG A C 1
ATOM 789 O O . ARG A 1 103 ? -2.396 -6.797 6.618 1.00 98.19 103 ARG A O 1
ATOM 796 N N . LEU A 1 104 ? -1.251 -6.178 4.796 1.00 98.44 104 LEU A N 1
ATOM 797 C CA . LEU A 1 104 ? -2.359 -6.409 3.866 1.00 98.44 104 LEU A CA 1
ATOM 798 C C . LEU A 1 104 ? -2.886 -7.854 3.904 1.00 98.44 104 LEU A C 1
ATOM 800 O O . LEU A 1 104 ? -4.095 -8.063 3.859 1.00 98.44 104 LEU A O 1
ATOM 804 N N . LEU A 1 105 ? -2.003 -8.848 4.013 1.00 98.06 105 LEU A N 1
ATOM 805 C CA . LEU A 1 105 ? -2.417 -10.253 4.053 1.00 98.06 105 LEU A CA 1
ATOM 806 C C . LEU A 1 105 ? -2.858 -10.731 5.442 1.00 98.06 105 LEU A C 1
ATOM 808 O O . LEU A 1 105 ? -3.410 -11.823 5.533 1.00 98.06 105 LEU A O 1
ATOM 812 N N . ASP A 1 106 ? -2.712 -9.922 6.500 1.00 97.81 106 ASP A N 1
ATOM 813 C CA . ASP A 1 106 ? -3.210 -10.286 7.839 1.00 97.81 106 ASP A CA 1
ATOM 814 C C . ASP A 1 106 ? -4.751 -10.409 7.873 1.00 97.81 106 ASP A C 1
ATOM 816 O O . ASP A 1 106 ? -5.305 -10.983 8.804 1.00 97.81 106 ASP A O 1
ATOM 820 N N . PHE A 1 107 ? -5.454 -9.887 6.858 1.00 96.00 107 PHE A N 1
ATOM 821 C CA . PHE A 1 107 ? -6.907 -10.038 6.698 1.00 96.00 107 PHE A CA 1
ATOM 822 C C . PHE A 1 107 ? -7.321 -11.340 5.998 1.00 96.00 107 PHE A C 1
ATOM 824 O O . PHE A 1 107 ? -8.515 -11.611 5.897 1.00 96.00 107 PHE A O 1
ATOM 831 N N . THR A 1 108 ? -6.367 -12.105 5.470 1.00 96.94 108 THR A N 1
ATOM 832 C CA . THR A 1 108 ? -6.610 -13.359 4.743 1.00 96.94 108 THR A CA 1
ATOM 833 C C . THR A 1 108 ? -6.358 -14.573 5.637 1.00 96.94 108 THR A C 1
ATOM 835 O O . THR A 1 108 ? -5.786 -14.442 6.717 1.00 96.94 108 THR A O 1
ATOM 838 N N . ASP A 1 109 ? -6.715 -15.765 5.157 1.00 95.12 109 ASP A N 1
ATOM 839 C CA . ASP A 1 109 ? -6.413 -17.029 5.845 1.00 95.12 109 ASP A CA 1
ATOM 840 C C . ASP A 1 109 ? -4.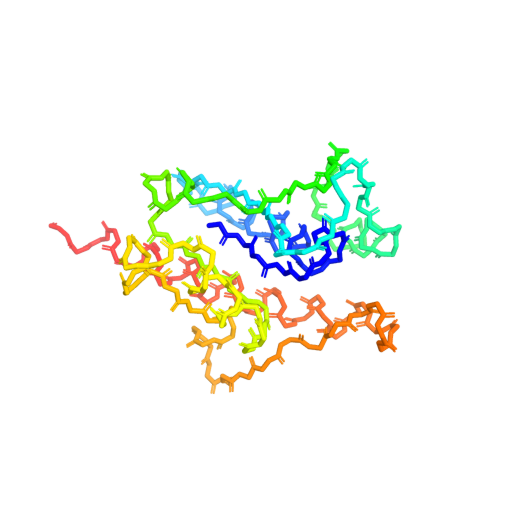916 -17.414 5.778 1.00 95.12 109 ASP A C 1
ATOM 842 O O . ASP A 1 109 ? -4.484 -18.355 6.442 1.00 95.12 109 ASP A O 1
ATOM 846 N N . GLU A 1 110 ? -4.105 -16.677 5.007 1.00 94.75 110 GLU A N 1
ATOM 847 C CA . GLU A 1 110 ? -2.669 -16.916 4.817 1.00 94.75 110 GLU A CA 1
ATOM 848 C C . GLU A 1 110 ? -1.834 -15.660 5.155 1.00 94.75 110 GLU A C 1
ATOM 850 O O . GLU A 1 110 ? -1.285 -15.004 4.263 1.00 94.75 110 GLU A O 1
ATOM 855 N N . PRO A 1 111 ? -1.708 -15.286 6.441 1.00 96.00 111 PRO A N 1
ATOM 856 C CA . PRO A 1 111 ? -0.981 -14.087 6.848 1.00 96.00 111 PRO A CA 1
ATOM 857 C C . PRO A 1 111 ? 0.523 -14.206 6.566 1.00 96.00 111 PRO A C 1
ATOM 859 O O . PRO A 1 111 ? 1.232 -15.018 7.166 1.00 96.00 111 PRO A O 1
ATOM 862 N N . ARG A 1 112 ? 1.040 -13.352 5.678 1.00 97.50 112 ARG A N 1
ATOM 863 C CA . ARG A 1 112 ? 2.463 -13.295 5.299 1.00 97.50 112 ARG A CA 1
ATOM 864 C C . ARG A 1 112 ? 2.846 -11.945 4.693 1.00 97.50 112 ARG A C 1
ATOM 866 O O . ARG A 1 112 ? 2.003 -11.078 4.487 1.00 97.50 112 ARG A O 1
ATOM 873 N N . ASP A 1 113 ? 4.131 -11.779 4.398 1.00 98.06 113 ASP A N 1
ATOM 874 C CA . ASP A 1 113 ? 4.633 -10.610 3.678 1.00 98.06 113 ASP A CA 1
ATOM 875 C C . ASP A 1 113 ? 4.375 -10.730 2.167 1.00 98.06 113 ASP A C 1
ATOM 877 O O . ASP A 1 113 ? 4.435 -11.820 1.589 1.00 98.06 113 ASP A O 1
ATOM 881 N N . ILE A 1 114 ? 4.131 -9.589 1.522 1.00 98.06 114 ILE A N 1
ATOM 882 C CA . ILE A 1 114 ? 4.048 -9.469 0.066 1.00 98.06 114 ILE A CA 1
ATOM 883 C C . ILE A 1 114 ? 5.444 -9.174 -0.474 1.00 98.06 114 ILE A C 1
ATOM 885 O O . ILE A 1 114 ? 6.015 -8.101 -0.228 1.00 98.06 114 ILE A O 1
ATOM 889 N N . ALA A 1 115 ? 5.964 -10.119 -1.256 1.00 97.50 115 ALA A N 1
ATOM 890 C CA . ALA A 1 115 ? 7.251 -9.995 -1.924 1.00 97.50 115 ALA A CA 1
ATOM 891 C C . ALA A 1 115 ? 7.318 -8.717 -2.777 1.00 97.50 115 ALA A C 1
ATOM 893 O O . ALA A 1 115 ? 6.365 -8.362 -3.476 1.00 97.50 115 ALA A O 1
ATOM 894 N N . ASP A 1 116 ? 8.445 -8.004 -2.704 1.00 96.62 116 ASP A N 1
ATOM 895 C CA . ASP A 1 116 ? 8.642 -6.778 -3.474 1.00 96.62 116 ASP A CA 1
ATOM 896 C C . ASP A 1 116 ? 9.028 -7.099 -4.925 1.00 96.62 116 ASP A C 1
ATOM 898 O O . ASP A 1 116 ? 10.134 -7.604 -5.156 1.00 96.62 116 ASP A O 1
ATOM 902 N N . PRO A 1 117 ? 8.179 -6.756 -5.912 1.00 96.69 117 PRO A N 1
ATOM 903 C CA . PRO A 1 117 ? 8.458 -7.052 -7.309 1.00 96.69 117 PRO A CA 1
ATOM 904 C C . PRO A 1 117 ? 9.619 -6.226 -7.861 1.00 96.69 117 PRO A C 1
ATOM 906 O O . PRO A 1 117 ? 10.169 -6.581 -8.897 1.00 96.69 117 PRO A O 1
ATOM 909 N N . TRP A 1 118 ? 10.052 -5.165 -7.167 1.00 93.56 118 TRP A N 1
ATOM 910 C CA . TRP A 1 118 ? 11.303 -4.485 -7.505 1.00 93.56 118 TRP A CA 1
ATOM 911 C C . TRP A 1 118 ? 12.515 -5.425 -7.413 1.00 93.56 118 TRP A C 1
ATOM 913 O O . TRP A 1 118 ? 13.446 -5.301 -8.204 1.00 93.56 118 TRP A O 1
ATOM 923 N N . TYR A 1 119 ? 12.507 -6.361 -6.457 1.00 94.75 119 TYR A N 1
ATOM 924 C CA . TYR A 1 119 ? 13.597 -7.319 -6.262 1.00 94.75 119 TYR A CA 1
ATOM 925 C C . TYR A 1 119 ? 13.319 -8.670 -6.919 1.00 94.75 119 TYR A C 1
ATOM 927 O O . TYR A 1 119 ? 14.249 -9.292 -7.423 1.00 94.75 119 TYR A O 1
ATOM 935 N N . THR A 1 120 ? 12.068 -9.141 -6.914 1.00 96.75 120 THR A N 1
ATOM 936 C CA . THR A 1 120 ? 11.736 -10.457 -7.485 1.00 96.75 120 THR A CA 1
ATOM 937 C C . THR A 1 120 ? 11.495 -10.420 -8.990 1.00 96.75 120 THR A C 1
ATOM 939 O O . THR A 1 120 ? 11.668 -11.439 -9.650 1.00 96.75 120 THR A O 1
ATOM 942 N N . GLY A 1 121 ? 11.063 -9.278 -9.537 1.00 96.31 121 GLY A N 1
ATOM 943 C CA . GLY A 1 121 ? 10.579 -9.164 -10.914 1.00 96.31 121 GLY A CA 1
ATOM 944 C C . GLY A 1 121 ? 9.196 -9.784 -11.158 1.00 96.31 121 GLY A C 1
ATOM 945 O O . GLY A 1 121 ? 8.683 -9.682 -12.268 1.00 96.31 121 GLY A O 1
ATOM 946 N N . ASP A 1 122 ? 8.571 -10.395 -10.145 1.00 97.62 122 ASP A N 1
ATOM 947 C CA . ASP A 1 122 ? 7.297 -11.112 -10.278 1.00 97.62 122 ASP A CA 1
ATOM 948 C C . ASP A 1 122 ? 6.111 -10.225 -9.868 1.00 97.62 122 ASP A C 1
ATOM 950 O O . ASP A 1 122 ? 5.646 -10.229 -8.725 1.00 97.62 122 ASP A O 1
ATOM 954 N N . PHE A 1 123 ? 5.629 -9.431 -10.824 1.00 97.69 123 PHE A N 1
ATOM 955 C CA . PHE A 1 123 ? 4.477 -8.548 -10.628 1.00 97.69 123 PHE A CA 1
ATOM 956 C C . PHE A 1 123 ? 3.147 -9.309 -10.567 1.00 97.69 123 PHE A C 1
ATOM 958 O O . PHE A 1 123 ? 2.196 -8.813 -9.958 1.00 97.69 123 PHE A O 1
ATOM 965 N N . ASP A 1 124 ? 3.078 -10.511 -11.140 1.00 98.12 124 ASP A N 1
ATOM 966 C CA . ASP A 1 124 ? 1.887 -11.355 -11.101 1.00 98.12 124 ASP A CA 1
ATOM 967 C C . ASP A 1 124 ? 1.646 -11.915 -9.700 1.00 98.12 124 ASP A C 1
ATOM 969 O O . ASP A 1 124 ? 0.524 -11.856 -9.194 1.00 98.12 124 ASP A O 1
ATOM 973 N N . ALA A 1 125 ? 2.692 -12.424 -9.045 1.00 97.94 125 ALA A N 1
ATOM 974 C CA . ALA A 1 125 ? 2.613 -12.878 -7.660 1.00 97.94 125 ALA A CA 1
ATOM 975 C C . ALA A 1 125 ? 2.217 -11.738 -6.724 1.00 97.94 125 ALA A C 1
ATOM 977 O O . ALA A 1 125 ? 1.275 -11.886 -5.945 1.00 97.94 125 ALA A O 1
ATOM 978 N N . THR A 1 126 ? 2.862 -10.575 -6.857 1.00 98.31 126 THR A N 1
ATOM 979 C CA . THR A 1 126 ? 2.490 -9.392 -6.076 1.00 98.31 126 THR A CA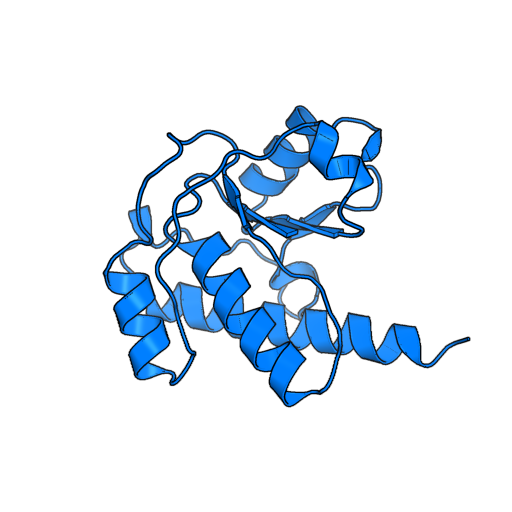 1
ATOM 980 C C . THR A 1 126 ? 1.033 -8.997 -6.309 1.00 98.31 126 THR A C 1
ATOM 982 O O . THR A 1 126 ? 0.333 -8.692 -5.346 1.00 98.31 126 THR A O 1
ATOM 985 N N . TYR A 1 127 ? 0.547 -9.013 -7.554 1.00 98.56 127 TYR A N 1
ATOM 986 C CA . TYR A 1 127 ? -0.843 -8.673 -7.848 1.00 98.56 127 TYR A CA 1
ATOM 987 C C . TYR A 1 127 ? -1.831 -9.667 -7.232 1.00 98.56 127 TYR A C 1
ATOM 989 O O . TYR A 1 127 ? -2.825 -9.236 -6.647 1.00 98.56 127 TYR A O 1
ATOM 997 N N . ARG A 1 128 ? -1.560 -10.978 -7.310 1.00 98.50 128 ARG A N 1
ATOM 998 C CA . ARG A 1 128 ? -2.404 -12.004 -6.671 1.00 98.50 128 ARG A CA 1
ATOM 999 C C . ARG A 1 128 ? -2.540 -11.753 -5.170 1.00 98.50 128 ARG A C 1
ATOM 1001 O O . ARG A 1 128 ? -3.658 -11.733 -4.659 1.00 98.50 128 ARG A O 1
ATOM 1008 N N . ASP A 1 129 ? -1.422 -11.488 -4.501 1.00 98.50 129 ASP A N 1
ATOM 1009 C CA . ASP A 1 129 ? -1.388 -11.204 -3.066 1.00 98.50 129 ASP A CA 1
ATOM 1010 C C . ASP A 1 129 ? -2.143 -9.915 -2.726 1.00 98.50 129 ASP A C 1
ATOM 1012 O O . ASP A 1 129 ? -3.006 -9.895 -1.847 1.00 98.50 129 ASP A O 1
ATOM 1016 N N . VAL A 1 130 ? -1.860 -8.836 -3.460 1.00 98.62 130 VAL A N 1
ATOM 1017 C CA . VAL A 1 130 ? -2.526 -7.544 -3.271 1.00 98.62 130 VAL A CA 1
ATOM 1018 C C . VAL A 1 130 ? -4.032 -7.678 -3.476 1.00 98.62 130 VAL A C 1
ATOM 1020 O O . VAL A 1 130 ? -4.803 -7.202 -2.650 1.00 98.62 130 VAL A O 1
ATOM 1023 N N . SER A 1 131 ? -4.464 -8.355 -4.537 1.00 98.50 131 SER A N 1
ATOM 1024 C CA . SER A 1 131 ? -5.878 -8.570 -4.842 1.00 98.50 131 SER A CA 1
ATOM 1025 C C . SER A 1 131 ? -6.585 -9.380 -3.750 1.00 98.50 131 SER A C 1
ATOM 1027 O O . SER A 1 131 ? -7.654 -8.975 -3.281 1.00 98.50 131 SER A O 1
ATOM 1029 N N . ALA A 1 132 ? -5.970 -10.471 -3.275 1.00 98.50 132 ALA A N 1
ATOM 1030 C CA . ALA A 1 132 ? -6.504 -11.286 -2.186 1.00 98.50 132 ALA A CA 1
ATOM 1031 C C . ALA A 1 132 ? -6.654 -10.480 -0.885 1.00 98.50 132 ALA A C 1
ATOM 1033 O O . ALA A 1 132 ? -7.736 -10.453 -0.291 1.00 98.50 132 ALA A O 1
ATOM 1034 N N . GLY A 1 133 ? -5.605 -9.759 -0.482 1.00 98.50 133 GLY A N 1
ATOM 1035 C CA . GLY A 1 133 ? -5.638 -8.933 0.721 1.00 98.50 133 GLY A CA 1
ATOM 1036 C C . GLY A 1 133 ? -6.606 -7.754 0.613 1.00 98.50 133 GLY A C 1
ATOM 1037 O O . GLY A 1 133 ? -7.353 -7.488 1.552 1.00 98.50 133 GLY A O 1
ATOM 1038 N N . CYS A 1 134 ? -6.677 -7.079 -0.540 1.00 98.50 134 CYS A N 1
ATOM 1039 C CA . CYS A 1 134 ? -7.634 -5.993 -0.773 1.00 98.50 134 CYS A CA 1
ATOM 1040 C C . CYS A 1 134 ? -9.082 -6.486 -0.686 1.00 98.50 134 CYS A C 1
ATOM 1042 O O . CYS A 1 134 ? -9.912 -5.823 -0.061 1.00 98.50 134 CYS A O 1
ATOM 1044 N N . LYS A 1 135 ? -9.382 -7.657 -1.261 1.00 98.25 135 LYS A N 1
ATOM 1045 C CA . LYS A 1 135 ? -10.710 -8.275 -1.184 1.00 98.25 135 LYS A CA 1
ATOM 1046 C C . LYS A 1 135 ? -11.090 -8.607 0.259 1.00 98.25 135 LYS A C 1
ATOM 1048 O O . LYS A 1 135 ? -12.199 -8.283 0.682 1.00 98.25 135 LYS A O 1
ATOM 1053 N N . ALA A 1 136 ? -10.178 -9.218 1.012 1.00 98.06 136 ALA A N 1
ATOM 1054 C CA . ALA A 1 136 ? -10.420 -9.582 2.404 1.00 98.06 136 ALA A CA 1
ATOM 1055 C C . ALA A 1 136 ? -10.597 -8.345 3.303 1.00 98.06 136 ALA A C 1
ATOM 1057 O O . ALA A 1 136 ? -11.561 -8.260 4.068 1.00 98.06 136 ALA A O 1
ATOM 1058 N N . LEU A 1 137 ? -9.736 -7.335 3.138 1.00 97.81 137 LEU A N 1
ATOM 1059 C CA . LEU A 1 137 ? -9.843 -6.055 3.835 1.00 97.81 137 LEU A CA 1
ATOM 1060 C C . LEU A 1 137 ? -11.170 -5.349 3.527 1.00 97.81 137 LEU A C 1
ATOM 1062 O O . LEU A 1 137 ? -11.840 -4.884 4.447 1.00 97.81 137 LEU A O 1
ATOM 1066 N N . LEU A 1 138 ? -11.581 -5.281 2.256 1.00 97.62 138 LEU A N 1
ATOM 1067 C CA . LEU A 1 138 ? -12.858 -4.667 1.887 1.00 97.62 138 LEU A CA 1
ATOM 1068 C C . LEU A 1 138 ? -14.028 -5.408 2.541 1.00 97.62 138 LEU A C 1
ATOM 1070 O O . LEU A 1 138 ? -14.916 -4.767 3.100 1.00 97.62 138 LEU A O 1
ATOM 1074 N N . GLY A 1 139 ? -13.993 -6.744 2.532 1.00 96.44 139 GLY A N 1
ATOM 1075 C CA . GLY A 1 139 ? -14.959 -7.575 3.245 1.00 96.44 139 GLY A CA 1
ATOM 1076 C C . GLY A 1 139 ? -15.051 -7.189 4.721 1.00 96.44 139 GLY A C 1
ATOM 1077 O O . GLY A 1 139 ? -16.145 -6.908 5.208 1.00 96.44 139 GLY A O 1
ATOM 1078 N N . ARG A 1 140 ? -13.912 -7.079 5.413 1.00 94.75 140 ARG A N 1
ATOM 1079 C CA . ARG A 1 140 ? -13.854 -6.672 6.825 1.00 94.75 140 ARG A CA 1
ATOM 1080 C C . ARG A 1 140 ? -14.440 -5.277 7.062 1.00 94.75 140 ARG A C 1
ATOM 1082 O O . ARG A 1 140 ? -15.203 -5.102 8.010 1.00 94.75 140 ARG A O 1
ATOM 1089 N N . LEU A 1 141 ? -14.097 -4.299 6.221 1.00 93.81 141 LEU A N 1
ATOM 1090 C CA . LEU A 1 141 ? -14.557 -2.916 6.380 1.00 93.81 141 LEU A CA 1
ATOM 1091 C C . LEU A 1 141 ? -16.061 -2.769 6.126 1.00 93.81 141 LEU A C 1
ATOM 1093 O O . LEU A 1 141 ? -16.730 -2.084 6.892 1.00 93.81 141 LEU A O 1
ATOM 1097 N N . VAL A 1 142 ? -16.606 -3.445 5.113 1.00 91.25 142 VAL A N 1
ATOM 1098 C CA . VAL A 1 142 ? -18.044 -3.383 4.802 1.00 91.25 142 VAL A CA 1
ATOM 1099 C C . VAL A 1 142 ? -18.880 -4.135 5.842 1.00 91.25 142 VAL A C 1
ATOM 1101 O O . VAL A 1 142 ? -19.916 -3.629 6.260 1.00 91.25 142 VAL A O 1
ATOM 1104 N N . HIS A 1 143 ? -18.426 -5.297 6.330 1.00 83.06 143 HIS A N 1
ATOM 1105 C CA . HIS A 1 143 ? -19.154 -6.029 7.379 1.00 83.06 143 HIS A CA 1
ATOM 1106 C C . HIS A 1 143 ? -19.209 -5.249 8.700 1.00 83.06 143 HIS A C 1
ATOM 1108 O O . HIS A 1 143 ? -20.230 -5.270 9.383 1.00 83.06 143 HIS A O 1
ATOM 1114 N N . ASN A 1 144 ? -18.143 -4.521 9.046 1.00 69.50 144 ASN A N 1
ATOM 1115 C CA . ASN A 1 144 ? -18.108 -3.700 10.258 1.00 69.50 144 ASN A CA 1
ATOM 1116 C C . ASN A 1 144 ? -19.030 -2.475 10.205 1.00 69.50 144 ASN A C 1
ATOM 1118 O O . ASN A 1 144 ? -19.425 -1.983 11.254 1.00 69.50 144 ASN A O 1
ATOM 1122 N N . GLN A 1 145 ? -19.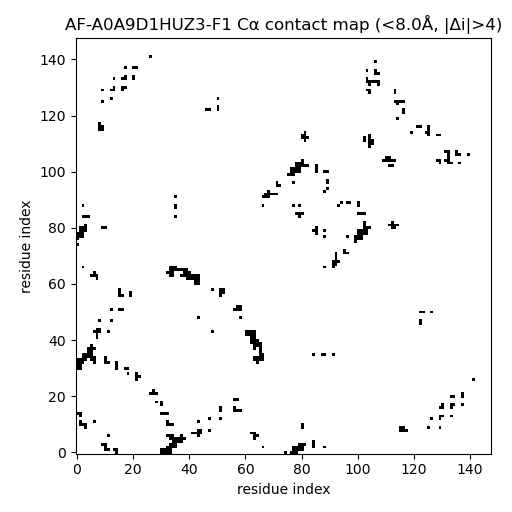397 -1.989 9.016 1.00 56.88 145 GLN A N 1
ATOM 1123 C CA . GLN A 1 145 ? -20.330 -0.865 8.869 1.00 56.88 145 GLN A CA 1
ATOM 1124 C C . GLN A 1 145 ? -21.803 -1.263 9.077 1.00 56.88 145 GLN A C 1
ATOM 1126 O O . GLN A 1 145 ? -22.649 -0.385 9.208 1.00 56.88 145 GLN A O 1
ATOM 1131 N N . GLY A 1 146 ? -22.114 -2.565 9.130 1.00 48.19 146 GLY A N 1
ATOM 1132 C CA . GLY A 1 146 ? -23.461 -3.095 9.383 1.00 48.19 146 GLY A CA 1
ATOM 1133 C C . GLY A 1 146 ? -23.753 -3.456 10.845 1.00 48.19 146 GLY A C 1
ATOM 1134 O O . GLY A 1 146 ? -24.819 -3.999 11.123 1.00 48.19 146 GLY A O 1
ATOM 1135 N N . GLN A 1 147 ? -22.820 -3.203 11.768 1.00 35.16 147 GLN A N 1
ATOM 1136 C CA . GLN A 1 147 ? -23.022 -3.371 13.210 1.00 35.16 147 GLN A CA 1
ATOM 1137 C C . GLN A 1 147 ? -22.968 -2.007 13.905 1.00 35.16 147 GLN A C 1
ATOM 1139 O O . GLN A 1 147 ? -21.981 -1.671 14.556 1.00 35.16 147 GLN A O 1
ATOM 1144 N N . VAL A 1 148 ? -24.026 -1.215 13.720 1.00 34.41 148 VAL A N 1
ATOM 1145 C CA . VAL A 1 148 ? -24.353 -0.029 14.527 1.00 34.41 148 VAL A CA 1
ATOM 1146 C C . VAL A 1 148 ? -25.832 -0.090 14.870 1.00 34.41 148 VAL A C 1
ATOM 1148 O O . VAL A 1 148 ? -26.621 -0.379 13.942 1.00 34.41 148 VAL A O 1
#

Foldseek 3Di:
DEEEAAQQAQFLLLQQLLVVVCVVVVHPDDGDYAHLHHDWFQWRDVVSVVVCVVVVGDDDTDIHHHDALVCLVVDQAYEYQAPVGQVSCCVRNPPSCVVRYYHLCVLDPDDHHQDTCVPVVCSVSSNVSSNRSSVSVVVVVVVVVPPD

Solvent-accessible surface area (backbone atoms only — not comparable to full-atom values): 8023 Å² total; per-residue (Å²): 60,26,30,21,58,56,22,24,53,67,12,46,50,41,34,38,51,38,50,52,51,31,58,76,68,70,46,96,72,87,76,44,52,19,7,73,78,42,71,61,67,40,56,58,38,65,70,48,57,50,51,33,54,76,72,71,39,78,78,74,98,55,55,14,36,62,66,51,50,77,47,38,83,76,46,83,43,39,33,9,43,28,71,70,33,41,54,45,48,47,70,59,33,41,77,69,34,65,96,24,67,44,46,42,25,64,54,39,101,67,66,55,65,54,68,56,38,90,80,71,68,43,57,66,63,36,46,53,50,42,53,52,12,40,52,34,43,49,51,54,57,57,59,59,71,72,72,124

Secondary structure (DSSP, 8-state):
-EEESSSSSHHHHHHHHHHHHHHHTT------EEESSSPTTPBPPHHHHHHHHHTT------B--B--GGGTTT-S-EEESSHHHHHHHHHHHGGGGTT-EEEGGGGSSS------HHHH--HHHHHHHHHHHHHHHHHHHHHHTT--

Nearest PDB structures (foldseek):
  5z3m-assembly1_A  TM=9.162E-01  e=1.087E-10  Vibrio cholerae O395
  4egs-assembly3_B  TM=9.241E-01  e=2.069E-10  Caldanaerobacter subterraneus subsp. tengcongensis MB4
  7dhe-assembly4_D  TM=8.999E-01  e=2.550E-09  Vibrio vulnificus
  2wmy-assembly1_A  TM=9.196E-01  e=3.299E-09  Escherichia coli
  7dhf-assembly2_B  TM=8.929E-01  e=8.127E-09  Vibrio vulnificus

Organism: NCBI:txid2840845

InterPro domains:
  IPR023485 Phosphotyrosine protein phosphatase I [PF01451] (1-143)
  IPR023485 Phosphotyrosine protein phosphatase I [SM00226] (1-140)
  IPR036196 Phosphotyrosine protein phosphatase I superfamily [SSF52788] (1-141)
  IPR050438 Low Molecular Weight Phosphotyrosine Protein Phosphatase [PTHR11717] (1-145)

Mean predicted aligned error: 3.26 Å

pLDDT: mean 94.8, std 9.31, range [34.41, 98.69]

Sequence (148 aa):
MFVCFGNICRSPMAEFVFKEMARRAGAPIAVASAATACEEGRPVHPAVTEKLREEGVPAYPRKSVLLRPSDAEKYDLFVGMDEYNTRAIRRILGEAAEGKICRLLDFTDEPRDIADPWYTGDFDATYRDVSAGCKALLGRLVHNQGQV